Protein AF-A0A7S2PG40-F1 (afdb_monomer)

Mean predicted aligned error: 9.63 Å

Structure (mmCIF, N/CA/C/O backbone):
data_AF-A0A7S2PG40-F1
#
_entry.id   AF-A0A7S2PG40-F1
#
loop_
_atom_site.group_PDB
_atom_site.id
_atom_site.type_symbol
_atom_site.label_atom_id
_atom_site.label_alt_id
_atom_site.label_comp_id
_atom_site.label_asym_id
_atom_site.label_entity_id
_atom_site.label_seq_id
_atom_site.pdbx_PDB_ins_code
_atom_site.Cartn_x
_atom_site.Cartn_y
_atom_site.Cartn_z
_atom_site.occupancy
_atom_site.B_iso_or_equiv
_atom_site.auth_seq_id
_atom_site.auth_comp_id
_atom_site.auth_asym_id
_atom_site.auth_atom_id
_atom_site.pdbx_PDB_model_num
ATOM 1 N N . MET A 1 1 ? -13.008 -22.498 13.024 1.00 41.09 1 MET A N 1
ATOM 2 C CA . MET A 1 1 ? -13.352 -21.292 12.244 1.00 41.09 1 MET A CA 1
ATOM 3 C C . MET A 1 1 ? -12.221 -20.321 12.492 1.00 41.09 1 MET A C 1
ATOM 5 O O . MET A 1 1 ? -11.970 -20.050 13.656 1.00 41.09 1 MET A O 1
ATOM 9 N N . ALA A 1 2 ? -11.464 -19.933 11.465 1.00 46.28 2 ALA A N 1
ATOM 10 C CA . ALA A 1 2 ? -10.479 -18.871 11.640 1.00 46.28 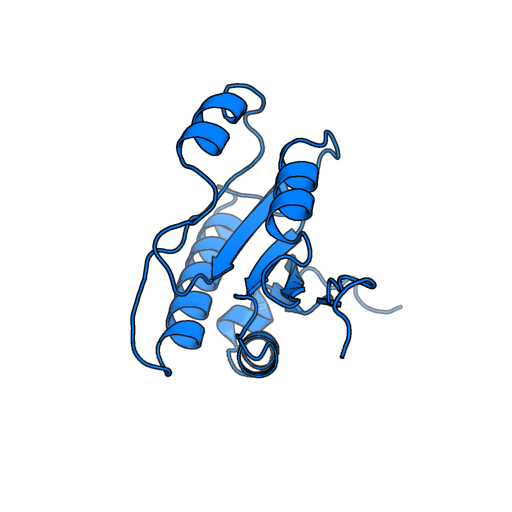2 ALA A CA 1
ATOM 11 C C . ALA A 1 2 ? -11.246 -17.604 12.044 1.00 46.28 2 ALA A C 1
ATOM 13 O O . ALA A 1 2 ? -12.264 -17.301 11.418 1.00 46.28 2 ALA A O 1
ATOM 14 N N . GLU A 1 3 ? -10.830 -16.942 13.123 1.00 55.38 3 GLU A N 1
ATOM 15 C CA . GLU A 1 3 ? -11.324 -15.605 13.452 1.00 55.38 3 GLU A CA 1
ATOM 16 C C . GLU A 1 3 ? -11.202 -14.719 12.210 1.00 55.38 3 GLU A C 1
ATOM 18 O O . GLU A 1 3 ? -10.192 -14.760 11.505 1.00 55.38 3 GLU A O 1
ATOM 23 N N . SER A 1 4 ? -12.253 -13.958 11.904 1.00 76.94 4 SER A N 1
ATOM 24 C CA . SER A 1 4 ? -12.180 -12.949 10.855 1.00 76.94 4 SER A CA 1
ATOM 25 C C . SER A 1 4 ? -11.207 -11.873 11.322 1.00 76.94 4 SER A C 1
ATOM 27 O O . SER A 1 4 ? -11.540 -11.097 12.215 1.00 76.94 4 SER A O 1
ATOM 29 N N . ASP A 1 5 ? -10.004 -11.866 10.756 1.00 88.50 5 ASP A N 1
ATOM 30 C CA . ASP A 1 5 ? -8.988 -10.857 11.028 1.00 88.50 5 ASP A CA 1
ATOM 31 C C . ASP A 1 5 ? -9.551 -9.461 10.716 1.00 88.50 5 ASP A C 1
ATOM 33 O O . ASP A 1 5 ? -9.857 -9.143 9.565 1.00 88.50 5 ASP A O 1
ATOM 37 N N . THR A 1 6 ? -9.735 -8.646 11.757 1.00 90.56 6 THR A N 1
ATOM 38 C CA . THR A 1 6 ? -10.351 -7.315 11.663 1.00 90.56 6 THR A CA 1
ATOM 39 C C . THR A 1 6 ? -9.362 -6.217 11.287 1.00 90.56 6 THR A C 1
ATOM 41 O O . THR A 1 6 ? -9.760 -5.058 11.193 1.00 90.56 6 THR A O 1
ATOM 44 N N . ARG A 1 7 ? -8.076 -6.543 11.113 1.00 94.88 7 ARG A N 1
ATOM 45 C CA . ARG A 1 7 ? -7.047 -5.569 10.736 1.00 94.88 7 ARG A CA 1
ATOM 46 C C . ARG A 1 7 ? -7.274 -5.072 9.311 1.00 94.88 7 ARG A C 1
ATOM 48 O O . ARG A 1 7 ? -7.919 -5.740 8.500 1.00 94.88 7 ARG A O 1
ATOM 55 N N . VAL A 1 8 ? -6.719 -3.918 8.971 1.00 94.31 8 VAL A N 1
ATOM 56 C CA . VAL A 1 8 ? -6.773 -3.403 7.596 1.00 94.31 8 VAL A CA 1
ATOM 57 C C . VAL A 1 8 ? -5.770 -4.182 6.726 1.00 94.31 8 VAL A C 1
ATOM 59 O O . VAL A 1 8 ? -4.595 -4.265 7.097 1.00 94.31 8 VAL A O 1
ATOM 62 N N . PRO A 1 9 ? -6.184 -4.795 5.598 1.00 96.50 9 PRO A N 1
ATOM 63 C CA . PRO A 1 9 ? -5.257 -5.474 4.694 1.00 96.50 9 PRO A CA 1
ATOM 64 C C . PRO A 1 9 ? -4.352 -4.473 3.976 1.00 96.50 9 PRO A C 1
ATOM 66 O O . PRO A 1 9 ? -4.823 -3.448 3.480 1.00 96.50 9 PRO A O 1
ATOM 69 N N . VAL A 1 10 ? -3.065 -4.801 3.869 1.00 94.81 10 VAL A N 1
ATOM 70 C CA . VAL A 1 10 ? -2.072 -3.984 3.166 1.00 94.81 10 VAL A CA 1
ATOM 71 C C . VAL A 1 10 ? -1.462 -4.742 2.000 1.00 94.81 10 VAL A C 1
ATOM 73 O O . VAL A 1 10 ? -0.872 -5.806 2.177 1.00 94.81 10 VAL A O 1
ATOM 76 N N . THR A 1 11 ? -1.554 -4.165 0.808 1.00 94.62 11 THR A N 1
ATOM 77 C CA . THR A 1 11 ? -0.853 -4.647 -0.384 1.00 94.62 11 THR A CA 1
ATOM 78 C C . THR A 1 11 ? 0.349 -3.761 -0.662 1.00 94.62 11 THR A C 1
ATOM 80 O O . THR A 1 11 ? 0.214 -2.548 -0.793 1.00 94.62 11 THR A O 1
ATOM 83 N N . VAL A 1 12 ? 1.528 -4.356 -0.795 1.00 93.12 12 VAL A N 1
ATOM 84 C CA . VAL A 1 12 ? 2.722 -3.647 -1.263 1.00 93.12 12 VAL A CA 1
ATOM 85 C C . VAL A 1 12 ? 2.843 -3.860 -2.763 1.00 93.12 12 VAL A C 1
ATOM 87 O O . VAL A 1 12 ? 2.996 -4.992 -3.221 1.00 93.12 12 VAL A O 1
ATOM 90 N N . LEU A 1 13 ? 2.784 -2.774 -3.522 1.00 92.31 13 LEU A N 1
ATOM 91 C CA . LEU A 1 13 ? 2.980 -2.755 -4.960 1.00 92.31 13 LEU A CA 1
ATOM 92 C C . LEU A 1 13 ? 4.438 -2.403 -5.271 1.00 92.31 13 LEU A C 1
ATOM 94 O O . LEU A 1 13 ? 4.908 -1.305 -4.977 1.00 92.31 13 LEU A O 1
ATOM 98 N N . THR A 1 14 ? 5.153 -3.340 -5.881 1.00 91.00 14 THR A N 1
ATOM 99 C CA . THR A 1 14 ? 6.568 -3.203 -6.235 1.00 91.00 14 THR A CA 1
ATOM 100 C C . THR A 1 14 ? 6.811 -3.585 -7.694 1.00 91.00 14 THR A C 1
ATOM 102 O O . THR A 1 14 ? 5.896 -3.978 -8.418 1.00 91.00 14 THR A O 1
ATOM 105 N N . GLY A 1 15 ? 8.042 -3.432 -8.166 1.00 90.19 15 GLY A N 1
ATOM 106 C CA . GLY A 1 15 ? 8.434 -3.687 -9.551 1.00 90.19 15 GLY A CA 1
ATOM 107 C C . GLY A 1 15 ? 9.325 -2.587 -10.104 1.00 90.19 15 GLY A C 1
ATOM 108 O O . GLY A 1 15 ? 9.246 -1.446 -9.657 1.00 90.19 15 GLY A O 1
ATOM 109 N N . PHE A 1 16 ? 10.157 -2.916 -11.090 1.00 88.69 16 PHE A N 1
ATOM 110 C CA . PHE A 1 16 ? 11.197 -2.018 -11.602 1.00 88.69 16 PHE A CA 1
ATOM 111 C C . PHE A 1 16 ? 10.652 -0.693 -12.173 1.00 88.69 16 PHE A C 1
ATOM 113 O O . PHE A 1 16 ? 9.448 -0.530 -12.405 1.00 88.69 16 PHE A O 1
ATOM 120 N N . LEU A 1 17 ? 11.524 0.299 -12.383 1.00 86.00 17 LEU A N 1
ATOM 121 C CA . LEU A 1 17 ? 11.122 1.561 -13.014 1.00 86.00 17 LEU A CA 1
ATOM 122 C C . LEU A 1 17 ? 10.547 1.285 -14.410 1.00 86.00 17 LEU A C 1
ATOM 124 O O . LEU A 1 17 ? 11.096 0.495 -15.170 1.00 86.00 17 LEU A O 1
ATOM 128 N N . GLY A 1 18 ? 9.425 1.930 -14.733 1.00 85.94 18 GLY A N 1
ATOM 129 C CA . GLY A 1 18 ? 8.741 1.730 -16.012 1.00 85.94 18 GLY A CA 1
ATOM 130 C C . GLY A 1 18 ? 7.835 0.496 -16.092 1.00 85.94 18 GLY A C 1
ATOM 131 O O . GLY A 1 18 ? 7.166 0.333 -17.105 1.00 85.94 18 GLY A O 1
ATOM 132 N N . SER A 1 19 ? 7.708 -0.323 -15.037 1.00 91.00 19 SER A N 1
ATOM 133 C CA . SER A 1 19 ? 6.835 -1.513 -15.057 1.00 91.00 19 SER A CA 1
ATOM 134 C C . SER A 1 19 ? 5.324 -1.225 -15.048 1.00 91.00 19 SER A C 1
ATOM 136 O O . SER A 1 19 ? 4.519 -2.153 -15.076 1.00 91.00 19 SER A O 1
ATOM 138 N N . GLY A 1 20 ? 4.924 0.051 -15.005 1.00 91.12 20 GLY A N 1
ATOM 139 C CA . GLY A 1 20 ? 3.520 0.472 -15.041 1.00 91.12 20 GLY A CA 1
ATOM 140 C C . GLY A 1 20 ? 2.829 0.595 -13.677 1.00 91.12 20 GLY A C 1
ATOM 141 O O . GLY A 1 20 ? 1.605 0.689 -13.645 1.00 91.12 20 GLY A O 1
ATOM 142 N N . LYS A 1 21 ? 3.577 0.624 -12.560 1.00 90.25 21 LYS A N 1
ATOM 143 C CA . LYS A 1 21 ? 3.025 0.780 -11.193 1.00 90.25 21 LYS A CA 1
ATOM 144 C C . LYS A 1 21 ? 2.079 1.975 -11.060 1.00 90.25 21 LYS A C 1
ATOM 146 O O . LYS A 1 21 ? 0.909 1.782 -10.745 1.00 90.25 21 LYS A O 1
ATOM 151 N N . THR A 1 22 ? 2.538 3.172 -11.421 1.00 82.31 22 THR A N 1
ATOM 152 C CA . THR A 1 22 ? 1.740 4.408 -11.378 1.00 82.31 22 THR A CA 1
ATOM 153 C C . THR A 1 22 ? 0.493 4.324 -12.262 1.00 82.31 22 THR A C 1
ATOM 155 O O . THR A 1 22 ? -0.574 4.813 -11.901 1.00 82.31 22 THR A O 1
ATOM 158 N N . THR A 1 23 ? 0.581 3.661 -13.423 1.00 86.12 23 THR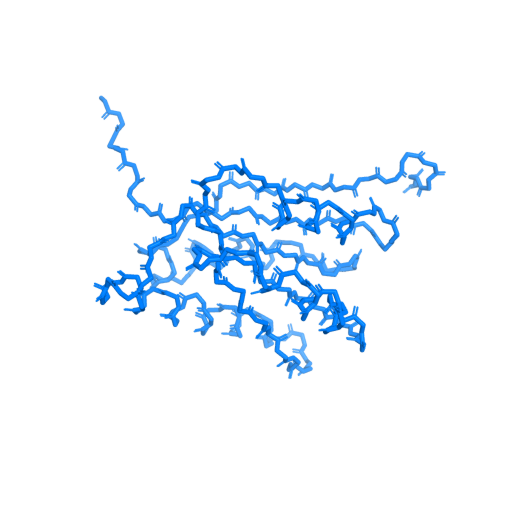 A N 1
ATOM 159 C CA . THR A 1 23 ? -0.585 3.430 -14.292 1.00 86.12 23 THR A CA 1
ATOM 160 C C . THR A 1 23 ? -1.621 2.539 -13.608 1.00 86.12 23 THR A C 1
ATOM 162 O O . THR A 1 23 ? -2.813 2.835 -13.676 1.00 86.12 23 THR A O 1
ATOM 165 N N . LEU A 1 24 ? -1.182 1.475 -12.931 1.00 88.75 24 LEU A N 1
ATOM 166 C CA . LEU A 1 24 ? -2.067 0.593 -12.175 1.00 88.75 24 LEU A CA 1
ATOM 167 C C . LEU A 1 24 ? -2.697 1.309 -10.973 1.00 88.75 24 LEU A C 1
ATOM 169 O O . LEU A 1 24 ? -3.904 1.190 -10.782 1.00 88.75 24 LEU A O 1
ATOM 173 N N . LEU A 1 25 ? -1.925 2.072 -10.197 1.00 84.06 25 LEU A N 1
ATOM 174 C CA . LEU A 1 25 ? -2.454 2.831 -9.057 1.00 84.06 25 LEU A CA 1
ATOM 175 C C . LEU A 1 25 ? -3.496 3.851 -9.488 1.00 84.06 25 LEU A C 1
ATOM 177 O O . LEU A 1 25 ? -4.588 3.877 -8.930 1.00 84.06 25 LEU A O 1
ATOM 181 N N . ASN A 1 26 ? -3.204 4.618 -10.538 1.00 78.94 26 ASN A N 1
ATOM 182 C CA . ASN A 1 26 ? -4.174 5.545 -11.109 1.00 78.94 26 ASN A CA 1
ATOM 183 C C . ASN A 1 26 ? -5.439 4.824 -11.569 1.00 78.94 26 ASN A C 1
ATOM 185 O O . ASN A 1 26 ? -6.533 5.328 -11.355 1.00 78.94 26 ASN A O 1
ATOM 189 N N . HIS A 1 27 ? -5.314 3.642 -12.177 1.00 82.56 27 HIS A N 1
ATOM 190 C CA . HIS A 1 27 ? -6.478 2.855 -12.568 1.00 82.56 27 HIS A CA 1
ATOM 191 C C . HIS A 1 27 ? -7.322 2.417 -11.363 1.00 82.56 27 HIS A C 1
ATOM 193 O O . HIS A 1 27 ? -8.546 2.462 -11.447 1.00 82.56 27 HIS A O 1
ATOM 199 N N . ILE A 1 28 ? -6.686 2.022 -10.258 1.00 80.62 28 ILE A N 1
ATOM 200 C CA . ILE A 1 28 ? -7.374 1.661 -9.012 1.00 80.62 28 ILE A CA 1
ATOM 201 C C . ILE A 1 28 ? -8.106 2.883 -8.448 1.00 80.62 28 ILE A C 1
ATOM 203 O O . ILE A 1 28 ? -9.306 2.802 -8.231 1.00 80.62 28 ILE A O 1
ATOM 207 N N . LEU A 1 29 ? -7.423 4.024 -8.319 1.00 73.69 29 LEU A N 1
ATOM 208 C CA . LEU A 1 29 ? -7.971 5.262 -7.749 1.00 73.69 29 LEU A CA 1
ATOM 209 C C . LEU A 1 29 ? -9.123 5.886 -8.556 1.00 73.69 29 LEU A C 1
ATOM 211 O O . LEU A 1 29 ? -9.897 6.663 -8.020 1.00 73.69 29 LEU A O 1
ATOM 215 N N . ILE A 1 30 ? -9.239 5.607 -9.857 1.00 74.19 30 ILE A N 1
ATOM 216 C CA . ILE A 1 30 ? -10.357 6.120 -10.676 1.00 74.19 30 ILE A CA 1
ATOM 217 C C . ILE A 1 30 ? -11.485 5.098 -10.853 1.00 74.19 30 ILE A C 1
ATOM 219 O O . ILE A 1 30 ? -12.546 5.429 -11.395 1.00 74.19 30 ILE A O 1
ATOM 223 N N . ALA A 1 31 ? -11.251 3.836 -10.492 1.00 73.06 31 ALA A N 1
ATOM 224 C CA . ALA A 1 31 ? -12.222 2.776 -10.687 1.00 73.06 31 ALA A CA 1
ATOM 225 C C . ALA A 1 31 ? -13.334 2.868 -9.638 1.00 73.06 31 ALA A C 1
ATOM 227 O O . ALA A 1 31 ? -13.095 2.980 -8.444 1.00 73.06 31 ALA A O 1
ATOM 228 N N . GLN A 1 32 ? -14.587 2.716 -10.070 1.00 76.38 32 GLN A N 1
ATOM 229 C CA . GLN A 1 32 ? -15.726 2.675 -9.151 1.00 76.38 32 GLN A CA 1
ATOM 230 C C . GLN A 1 32 ? -15.868 1.285 -8.524 1.00 76.38 32 GLN A C 1
ATOM 232 O O . GLN A 1 32 ? -16.761 0.513 -8.876 1.00 76.38 32 GLN A O 1
ATOM 237 N N . HIS A 1 33 ? -14.969 0.953 -7.601 1.00 80.00 33 HIS A N 1
ATOM 238 C CA . HIS A 1 33 ? -14.989 -0.317 -6.872 1.00 80.00 33 HIS A CA 1
ATOM 239 C C . HIS A 1 33 ? -15.730 -0.244 -5.526 1.00 80.00 33 HIS A C 1
ATOM 241 O O . HIS A 1 33 ? -15.979 -1.282 -4.913 1.00 80.00 33 HIS A O 1
ATOM 247 N N . GLY A 1 34 ? -16.103 0.957 -5.062 1.00 78.31 34 GLY A N 1
ATOM 248 C CA . GLY A 1 34 ? -16.832 1.147 -3.799 1.00 78.31 34 GLY A CA 1
ATOM 249 C C . GLY A 1 34 ? -16.027 0.712 -2.570 1.00 78.31 34 GLY A C 1
ATOM 250 O O . GLY A 1 34 ? -16.591 0.157 -1.630 1.00 78.31 34 GLY A O 1
ATOM 251 N N . LYS A 1 35 ? -14.705 0.910 -2.615 1.00 80.38 35 LYS A N 1
ATOM 252 C CA . LYS A 1 35 ? -13.754 0.555 -1.558 1.00 80.38 35 LYS A CA 1
ATOM 253 C C . LYS A 1 35 ? -13.066 1.822 -1.094 1.00 80.38 35 LYS A C 1
ATOM 255 O O . LYS A 1 35 ? -12.680 2.629 -1.930 1.00 80.38 35 LYS A O 1
ATOM 260 N N . LYS A 1 36 ? -12.886 1.959 0.211 1.00 80.62 36 LYS A N 1
ATOM 261 C CA . LYS A 1 36 ? -12.173 3.073 0.834 1.00 80.62 36 LYS A CA 1
ATOM 262 C C . LYS A 1 36 ? -10.716 2.683 1.009 1.00 80.62 36 LYS A C 1
ATOM 264 O O . LYS A 1 36 ? -10.372 1.963 1.947 1.00 80.62 36 LYS A O 1
ATOM 269 N N . LEU A 1 37 ? -9.879 3.086 0.063 1.00 81.19 37 LEU A N 1
ATOM 270 C CA . LEU A 1 37 ? -8.461 2.740 0.050 1.00 81.19 37 LEU A CA 1
ATOM 271 C C . LEU A 1 37 ? -7.621 3.931 0.500 1.00 81.19 37 LEU A C 1
ATOM 273 O O . LEU A 1 37 ? -7.907 5.062 0.121 1.00 81.19 37 LEU A O 1
ATOM 277 N N . ALA A 1 38 ? -6.566 3.657 1.266 1.00 83.81 38 ALA A N 1
ATOM 278 C CA . ALA A 1 38 ? -5.469 4.598 1.452 1.00 83.81 38 ALA A CA 1
ATOM 279 C C . ALA A 1 38 ? -4.293 4.164 0.574 1.00 83.81 38 ALA A C 1
ATOM 281 O O . ALA A 1 38 ? -3.903 2.995 0.591 1.00 83.81 38 ALA A O 1
ATOM 282 N N . VAL A 1 39 ? -3.717 5.097 -0.178 1.00 81.81 39 VAL A N 1
ATOM 283 C CA . VAL A 1 39 ? -2.506 4.859 -0.973 1.00 81.81 39 VAL A CA 1
ATOM 284 C C . VAL A 1 39 ? -1.349 5.615 -0.334 1.00 81.81 39 VAL A C 1
ATOM 286 O O . VAL A 1 39 ? -1.494 6.788 -0.004 1.00 81.81 39 VAL A O 1
ATOM 289 N N . ILE A 1 40 ? -0.230 4.921 -0.133 1.00 82.81 40 ILE A N 1
ATOM 290 C CA . ILE A 1 40 ? 1.017 5.449 0.413 1.00 82.81 40 ILE A CA 1
ATOM 291 C C . ILE A 1 40 ? 2.094 5.302 -0.658 1.00 82.81 40 ILE A C 1
ATOM 293 O O . ILE A 1 40 ? 2.447 4.182 -1.030 1.00 82.81 40 ILE A O 1
ATOM 297 N N . GLU A 1 41 ? 2.642 6.418 -1.121 1.00 73.75 41 GLU A N 1
ATOM 298 C CA . GLU A 1 41 ? 3.758 6.427 -2.067 1.00 73.75 41 GLU A CA 1
ATOM 299 C C . GLU A 1 41 ? 5.082 6.531 -1.321 1.00 73.75 41 GLU A C 1
ATOM 301 O O . GLU A 1 41 ? 5.274 7.418 -0.491 1.00 73.75 41 GLU A O 1
ATOM 306 N N . ASN A 1 42 ? 6.010 5.625 -1.605 1.00 65.06 42 ASN A N 1
ATOM 307 C CA . ASN A 1 42 ? 7.372 5.689 -1.097 1.00 65.06 42 ASN A CA 1
ATOM 308 C C . ASN A 1 42 ? 8.317 5.938 -2.279 1.00 65.06 42 ASN A C 1
ATOM 310 O O . ASN A 1 42 ? 8.901 4.986 -2.804 1.00 65.06 42 ASN A O 1
ATOM 314 N N . GLU A 1 43 ? 8.421 7.197 -2.726 1.00 59.12 43 GLU A N 1
ATOM 315 C CA . GLU A 1 43 ? 9.331 7.639 -3.793 1.00 59.12 43 GLU A CA 1
ATOM 316 C C . GLU A 1 43 ? 10.735 8.040 -3.279 1.00 59.12 43 GLU A C 1
ATOM 318 O O . GLU A 1 43 ? 10.897 8.605 -2.202 1.00 59.12 43 GLU A O 1
ATOM 323 N N . PHE A 1 44 ? 11.771 7.785 -4.090 1.00 42.88 44 PHE A N 1
ATOM 324 C CA . PHE A 1 44 ? 13.072 8.466 -4.043 1.00 42.88 44 PHE A CA 1
ATOM 325 C C . PHE A 1 44 ? 13.185 9.255 -5.356 1.00 42.88 44 PHE A C 1
ATOM 327 O O . PHE A 1 44 ? 13.672 8.719 -6.352 1.00 42.88 44 PHE A O 1
ATOM 334 N N . GLY A 1 45 ? 12.698 10.495 -5.387 1.00 34.38 45 GLY A N 1
ATOM 335 C CA . GLY A 1 45 ? 12.656 11.312 -6.606 1.00 34.38 45 GLY A CA 1
ATOM 336 C C . GLY A 1 45 ? 11.512 12.327 -6.591 1.00 34.38 45 GLY A C 1
ATOM 337 O O . GLY A 1 45 ? 10.615 12.226 -5.771 1.00 34.38 45 GLY A O 1
ATOM 338 N N . ASP A 1 46 ? 11.594 13.335 -7.461 1.00 29.95 46 ASP A N 1
ATOM 339 C CA . ASP A 1 46 ? 10.736 14.537 -7.484 1.00 29.95 46 ASP A CA 1
ATOM 340 C C . ASP A 1 46 ? 9.425 14.361 -8.291 1.00 29.95 46 ASP A C 1
ATOM 342 O O . ASP A 1 46 ? 8.822 15.354 -8.697 1.00 29.95 46 ASP A O 1
ATOM 346 N N . VAL A 1 47 ? 8.996 13.130 -8.604 1.00 36.72 47 VAL A N 1
ATOM 347 C CA . VAL A 1 47 ? 7.852 12.892 -9.509 1.00 36.72 47 VAL A CA 1
ATOM 348 C C . VAL A 1 47 ? 6.888 11.859 -8.922 1.00 36.72 47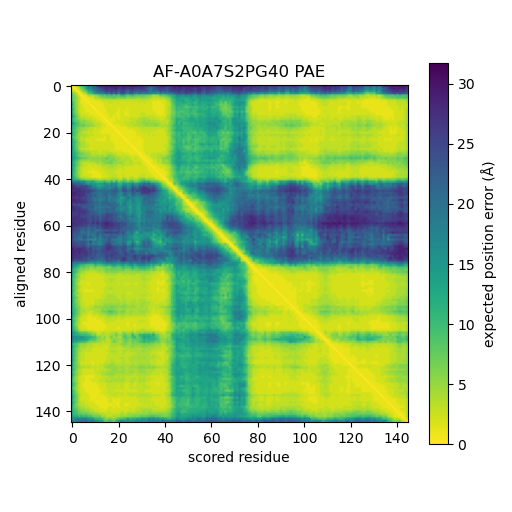 VAL A C 1
ATOM 350 O O . VAL A 1 47 ? 6.694 10.792 -9.497 1.00 36.72 47 VAL A O 1
ATOM 353 N N . GLY A 1 48 ? 6.254 12.223 -7.802 1.00 46.06 48 GLY A N 1
ATOM 354 C CA . GLY A 1 48 ? 5.094 11.500 -7.268 1.00 46.06 48 GLY A CA 1
ATOM 355 C C . GLY A 1 48 ? 3.894 11.545 -8.222 1.00 46.06 48 GLY A C 1
ATOM 356 O O . GLY A 1 48 ? 3.967 12.143 -9.306 1.00 46.06 48 GLY A O 1
ATOM 357 N N . ILE A 1 49 ? 2.767 10.931 -7.842 1.00 47.69 49 ILE A N 1
ATOM 358 C CA . ILE A 1 49 ? 1.519 11.084 -8.606 1.00 47.69 49 ILE A CA 1
ATOM 359 C C . ILE A 1 49 ? 1.242 12.576 -8.801 1.00 47.69 49 ILE A C 1
ATOM 361 O O . ILE A 1 49 ? 1.067 13.335 -7.852 1.00 47.69 49 ILE A O 1
ATOM 365 N N . ASP A 1 50 ? 1.209 12.973 -10.073 1.00 48.00 50 ASP A N 1
ATOM 366 C CA . ASP A 1 50 ? 1.096 14.359 -10.501 1.00 48.00 50 ASP A CA 1
ATOM 367 C C . ASP A 1 50 ? -0.055 15.053 -9.753 1.00 48.00 50 ASP A C 1
ATOM 369 O O . ASP A 1 50 ? -1.221 14.654 -9.828 1.00 48.00 50 ASP A O 1
ATOM 373 N N . ASP A 1 51 ? 0.264 16.121 -9.033 1.00 42.44 51 ASP A N 1
ATOM 374 C CA . ASP A 1 51 ? -0.669 16.933 -8.249 1.00 42.44 51 ASP A CA 1
ATOM 375 C C . ASP A 1 51 ? -1.803 17.498 -9.154 1.00 42.44 51 ASP A C 1
ATOM 377 O O . ASP A 1 51 ? -2.922 17.800 -8.728 1.00 42.44 51 ASP A O 1
ATOM 381 N N . GLU A 1 52 ? -1.547 17.569 -10.468 1.00 40.47 52 GLU A N 1
ATOM 382 C CA . GLU A 1 52 ? -2.519 17.876 -11.521 1.00 40.47 52 GLU A CA 1
ATOM 383 C C . GLU A 1 52 ? -3.490 16.715 -11.835 1.00 40.47 52 GLU A C 1
ATOM 385 O O . GLU A 1 52 ? -4.660 16.964 -12.153 1.00 40.47 52 GLU A O 1
ATOM 390 N N . LEU A 1 53 ? -3.048 15.457 -11.719 1.00 45.25 53 LEU A N 1
ATOM 391 C CA . LEU A 1 53 ? -3.885 14.253 -11.827 1.00 45.25 53 LEU A CA 1
ATOM 392 C C . LEU A 1 53 ? -4.773 14.092 -10.584 1.00 45.25 53 LEU A C 1
ATOM 394 O O . LEU A 1 53 ? -5.965 13.806 -10.722 1.00 45.25 53 LEU A O 1
ATOM 398 N N . LEU A 1 54 ? -4.241 14.382 -9.392 1.00 44.91 54 LEU A N 1
ATOM 399 C CA . LEU A 1 54 ? -4.994 14.390 -8.129 1.00 44.91 54 LEU A CA 1
ATOM 400 C C . LEU A 1 54 ? -6.091 15.468 -8.123 1.00 44.91 54 LEU A C 1
ATOM 402 O O . LEU A 1 54 ? -7.244 15.191 -7.780 1.00 44.91 54 LEU A O 1
ATOM 406 N N . LYS A 1 55 ? -5.784 16.693 -8.578 1.00 38.72 55 LYS A N 1
ATOM 407 C CA . LYS A 1 55 ? -6.740 17.825 -8.626 1.00 38.72 55 LYS A CA 1
ATOM 408 C C . LYS A 1 55 ? -7.804 17.704 -9.719 1.00 38.72 55 LYS A C 1
ATOM 410 O O . LYS A 1 55 ? -8.888 18.276 -9.578 1.00 38.72 55 LYS A O 1
ATOM 415 N N . LYS A 1 56 ? -7.531 16.983 -10.811 1.00 39.75 56 LYS A N 1
ATOM 416 C CA . LYS A 1 56 ? -8.536 16.723 -11.860 1.00 39.75 56 LYS A CA 1
ATOM 417 C C . LYS A 1 56 ? -9.596 15.713 -11.408 1.00 39.75 56 LYS A C 1
ATOM 419 O O . LYS A 1 56 ? -10.746 15.841 -11.828 1.00 39.75 56 LYS A O 1
ATOM 424 N N . ASN A 1 57 ? -9.246 14.792 -10.508 1.00 41.22 57 ASN A N 1
ATOM 425 C CA . ASN A 1 57 ? -10.089 13.643 -10.163 1.00 41.22 57 ASN A CA 1
ATOM 426 C C . ASN A 1 57 ? -10.756 13.734 -8.777 1.00 41.22 57 ASN A C 1
ATOM 428 O O . ASN A 1 57 ? -11.834 13.182 -8.598 1.00 41.22 57 ASN A O 1
ATOM 432 N N . THR A 1 58 ? -10.243 14.551 -7.849 1.00 36.78 58 THR A N 1
ATOM 433 C CA . THR A 1 58 ? -10.890 14.853 -6.545 1.00 36.78 58 THR A CA 1
ATOM 434 C C . THR A 1 58 ? -12.197 15.657 -6.643 1.00 36.78 58 THR A C 1
ATOM 436 O O . THR A 1 58 ? -12.871 15.887 -5.640 1.00 36.78 58 THR A O 1
ATOM 439 N N . LYS A 1 59 ? -12.620 16.068 -7.849 1.00 35.34 59 LYS A N 1
ATOM 440 C CA . LYS A 1 59 ? -13.988 16.570 -8.087 1.00 35.34 59 LYS A CA 1
ATOM 441 C C . LYS A 1 59 ? -15.031 15.456 -8.215 1.00 35.34 59 LYS A C 1
ATOM 443 O O . LYS A 1 59 ? -16.221 15.761 -8.311 1.00 35.34 59 LYS A O 1
ATOM 448 N N . VAL A 1 60 ? -14.616 14.192 -8.214 1.00 36.56 60 VAL A N 1
ATOM 449 C CA . VAL A 1 60 ? -15.495 13.031 -8.323 1.00 36.56 60 VAL A CA 1
ATOM 450 C C . VAL A 1 60 ? -15.184 12.100 -7.151 1.00 36.56 60 VAL A C 1
ATOM 452 O O . VAL A 1 60 ? -14.227 11.353 -7.200 1.00 36.56 60 VAL A O 1
ATOM 455 N N . GLN A 1 61 ? -16.062 12.144 -6.144 1.00 37.62 61 GLN A N 1
ATOM 456 C CA . GLN A 1 61 ? -16.217 11.214 -5.009 1.00 37.62 61 GLN A CA 1
ATOM 457 C C . GLN A 1 61 ? -15.581 11.631 -3.672 1.00 37.62 61 GLN A C 1
ATOM 459 O O . GLN A 1 61 ? -14.394 11.882 -3.538 1.00 37.62 61 GLN A O 1
ATOM 464 N N . MET A 1 62 ? -16.457 11.719 -2.665 1.00 38.78 62 MET A N 1
ATOM 465 C CA . MET A 1 62 ? -16.203 12.152 -1.286 1.00 38.78 62 MET A CA 1
ATOM 466 C C . MET A 1 62 ? -15.818 10.987 -0.348 1.00 38.78 62 MET A C 1
ATOM 468 O O . MET A 1 62 ? -15.874 11.154 0.866 1.00 38.78 62 MET A O 1
ATOM 472 N N . ASP A 1 63 ? -15.470 9.813 -0.886 1.00 40.94 63 ASP A N 1
ATOM 473 C CA . ASP A 1 63 ? -15.283 8.575 -0.107 1.00 40.94 63 ASP A CA 1
ATOM 474 C C . ASP A 1 63 ? -13.850 8.006 -0.138 1.00 40.94 63 ASP A C 1
ATOM 476 O O . ASP A 1 63 ? -13.597 6.976 0.487 1.00 40.94 63 ASP A O 1
ATOM 480 N N . GLU A 1 64 ? -12.907 8.663 -0.818 1.00 45.91 64 GLU A N 1
ATOM 481 C CA . GLU A 1 64 ? -11.522 8.192 -0.953 1.00 45.91 64 GLU A CA 1
ATOM 482 C C . GLU A 1 64 ? -10.545 9.184 -0.322 1.00 45.91 64 GLU A C 1
ATOM 484 O O . GLU A 1 64 ? -10.597 10.386 -0.594 1.00 45.91 64 GLU A O 1
ATOM 489 N N . GLU A 1 65 ? -9.663 8.684 0.546 1.00 43.78 65 GLU A N 1
ATOM 490 C CA . GLU A 1 65 ? -8.668 9.502 1.229 1.00 43.78 65 GLU A CA 1
ATOM 491 C C . GLU A 1 65 ? -7.250 9.134 0.787 1.00 43.78 65 GLU A C 1
ATOM 493 O O . GLU A 1 65 ? -6.748 8.048 1.072 1.00 43.78 65 GLU A O 1
ATOM 498 N N . ILE A 1 66 ? -6.590 10.077 0.117 1.00 48.91 66 ILE A N 1
ATOM 499 C CA . ILE A 1 66 ? -5.217 9.936 -0.370 1.00 48.91 66 ILE A CA 1
ATOM 500 C C . ILE A 1 66 ? -4.282 10.634 0.625 1.00 48.91 66 ILE A C 1
ATOM 502 O O . ILE A 1 66 ? -4.449 11.824 0.896 1.00 48.91 66 ILE A O 1
ATOM 506 N N . ILE A 1 67 ? -3.313 9.900 1.187 1.00 49.59 67 ILE A N 1
ATOM 507 C CA . ILE A 1 67 ? -2.317 10.436 2.128 1.00 49.59 67 ILE A CA 1
ATOM 508 C C . ILE A 1 67 ? -0.934 10.339 1.494 1.00 49.59 67 ILE A C 1
ATOM 510 O O . ILE A 1 67 ? -0.302 9.286 1.487 1.00 49.59 67 ILE A O 1
ATOM 514 N N . GLU A 1 68 ? -0.462 11.471 0.991 1.00 43.19 68 GLU A N 1
ATOM 515 C CA . GLU A 1 68 ? 0.858 11.607 0.384 1.00 43.19 68 GLU A CA 1
ATOM 516 C C . GLU A 1 68 ? 1.958 11.687 1.459 1.00 43.19 68 GLU A C 1
ATOM 518 O O . GLU A 1 68 ? 1.827 12.394 2.466 1.00 43.19 68 GLU A O 1
ATOM 523 N N . MET A 1 69 ? 3.056 10.952 1.257 1.00 39.22 69 MET A N 1
ATOM 524 C CA . MET A 1 69 ? 4.243 11.002 2.110 1.00 39.22 69 MET A CA 1
ATOM 525 C C . MET A 1 69 ? 5.357 11.774 1.409 1.00 39.22 69 MET A C 1
ATOM 527 O O . MET A 1 69 ? 5.839 11.354 0.366 1.00 39.22 69 MET A O 1
ATOM 531 N N . MET A 1 70 ? 5.816 12.876 2.008 1.00 30.23 70 MET A N 1
ATOM 532 C CA . MET A 1 70 ? 6.978 13.617 1.512 1.00 30.23 70 MET A CA 1
ATOM 533 C C . MET A 1 70 ? 8.250 13.281 2.308 1.00 30.23 70 MET A C 1
ATOM 535 O O . MET A 1 70 ? 8.337 13.552 3.504 1.00 30.23 70 MET A O 1
ATOM 539 N N . ASN A 1 71 ? 9.226 12.732 1.581 1.00 28.34 71 ASN A N 1
ATOM 540 C CA . ASN A 1 71 ? 10.689 12.787 1.713 1.00 28.34 71 ASN A CA 1
ATOM 541 C C . ASN A 1 71 ? 11.343 12.928 3.106 1.00 28.34 71 ASN A C 1
ATOM 543 O O . ASN A 1 71 ? 11.456 14.023 3.660 1.00 28.34 71 ASN A O 1
ATOM 547 N N . GLY A 1 72 ? 12.011 11.849 3.535 1.00 29.47 72 GLY A N 1
ATOM 548 C CA . GLY A 1 72 ? 13.114 11.864 4.500 1.00 29.47 72 GLY A CA 1
ATOM 549 C C . GLY A 1 72 ? 14.278 10.999 4.004 1.00 29.47 72 GLY A C 1
ATOM 550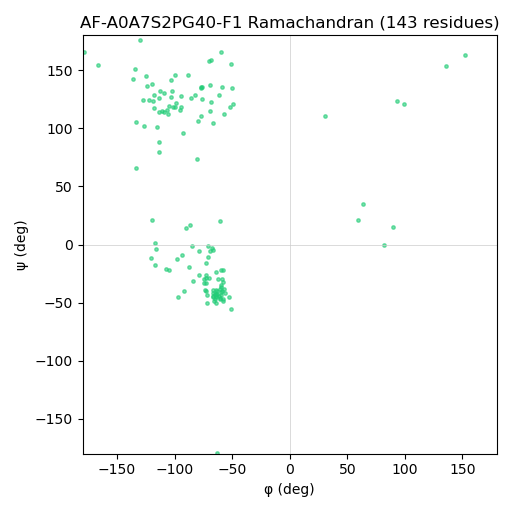 O O . GLY A 1 72 ? 14.195 9.777 4.014 1.00 29.47 72 GLY A O 1
ATOM 551 N N . CYS A 1 73 ? 15.367 11.619 3.542 1.00 29.70 73 CYS A N 1
ATOM 552 C CA . CYS A 1 73 ? 16.560 10.927 3.039 1.00 29.70 73 CYS A CA 1
ATOM 553 C C . CYS A 1 73 ? 17.359 10.230 4.168 1.00 29.70 73 CYS A C 1
ATOM 555 O O . CYS A 1 73 ? 17.327 10.672 5.314 1.00 29.70 73 CYS A O 1
ATOM 557 N N . MET A 1 74 ? 18.158 9.223 3.781 1.00 28.92 74 MET A N 1
ATOM 558 C CA . MET A 1 74 ? 18.964 8.258 4.564 1.00 28.92 74 MET A CA 1
ATOM 559 C C . MET A 1 74 ? 18.253 6.940 4.884 1.00 28.92 74 MET A C 1
ATOM 561 O O . MET A 1 74 ? 17.215 6.911 5.521 1.00 28.92 74 MET A O 1
ATOM 565 N N . CYS A 1 75 ? 18.865 5.824 4.478 1.00 31.31 75 CYS A N 1
ATOM 566 C CA . CYS A 1 75 ? 18.323 4.459 4.392 1.00 31.31 75 CYS A CA 1
ATOM 567 C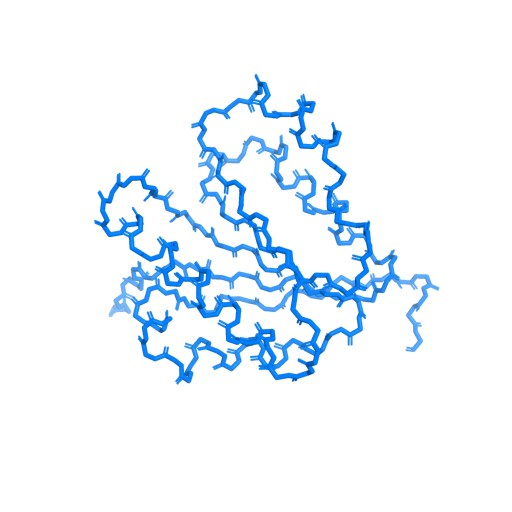 C . CYS A 1 75 ? 17.814 3.780 5.694 1.00 31.31 75 CYS A C 1
ATOM 569 O O . CYS A 1 75 ? 17.662 2.562 5.726 1.00 31.31 75 CYS A O 1
ATOM 571 N N . CYS A 1 76 ? 17.491 4.548 6.738 1.00 35.34 76 CYS A N 1
ATOM 572 C CA . CYS A 1 76 ? 16.868 4.116 7.991 1.00 35.34 76 CYS A CA 1
ATOM 573 C C . CYS A 1 76 ? 15.510 4.804 8.280 1.00 35.34 76 CYS A C 1
ATOM 575 O O . CYS A 1 76 ? 14.804 4.366 9.185 1.00 35.34 76 CYS A O 1
ATOM 577 N N . THR A 1 77 ? 15.127 5.858 7.546 1.00 54.75 77 THR A N 1
ATOM 578 C CA . THR A 1 77 ? 13.918 6.680 7.796 1.00 54.75 77 THR A CA 1
ATOM 579 C C . THR A 1 77 ? 12.640 6.099 7.198 1.00 54.75 77 THR A C 1
ATOM 581 O O . THR A 1 77 ? 11.598 6.185 7.827 1.00 54.75 77 THR A O 1
ATOM 584 N N . VAL A 1 78 ? 12.720 5.390 6.067 1.00 62.72 78 VAL A N 1
ATOM 585 C CA . VAL A 1 78 ? 11.555 4.836 5.340 1.00 62.72 78 VAL A CA 1
ATOM 586 C C . VAL A 1 78 ? 10.632 3.996 6.228 1.00 62.72 78 VAL A C 1
ATOM 588 O O . VAL A 1 78 ? 9.413 4.139 6.192 1.00 62.72 78 VAL A O 1
ATOM 591 N N . ARG A 1 79 ? 11.210 3.116 7.054 1.00 71.44 79 ARG A N 1
ATOM 592 C CA . ARG A 1 79 ? 10.434 2.286 7.985 1.00 71.44 79 ARG A CA 1
ATOM 593 C C . ARG A 1 79 ? 9.763 3.137 9.057 1.00 71.44 79 ARG A C 1
ATOM 595 O O . ARG A 1 79 ? 8.600 2.917 9.370 1.00 71.44 79 ARG A O 1
ATOM 602 N N . GLN A 1 80 ? 10.502 4.089 9.620 1.00 75.50 80 GLN A N 1
ATOM 603 C CA . GLN A 1 80 ? 9.998 4.947 10.684 1.00 75.50 80 GLN A CA 1
ATOM 604 C C . GLN A 1 80 ? 8.885 5.866 10.171 1.00 75.50 80 GLN A C 1
ATOM 606 O O . GLN A 1 80 ? 7.861 6.012 10.833 1.00 75.50 80 GLN A O 1
ATOM 611 N N . ASP A 1 81 ? 9.055 6.421 8.975 1.00 78.62 81 ASP A N 1
ATOM 612 C CA . ASP A 1 81 ? 8.074 7.279 8.322 1.00 78.62 81 ASP A CA 1
ATOM 613 C C . ASP A 1 81 ? 6.806 6.482 7.992 1.00 78.62 81 ASP A C 1
ATOM 615 O O . ASP A 1 81 ? 5.696 6.944 8.271 1.00 78.62 81 ASP A O 1
ATOM 619 N N . LEU A 1 82 ? 6.956 5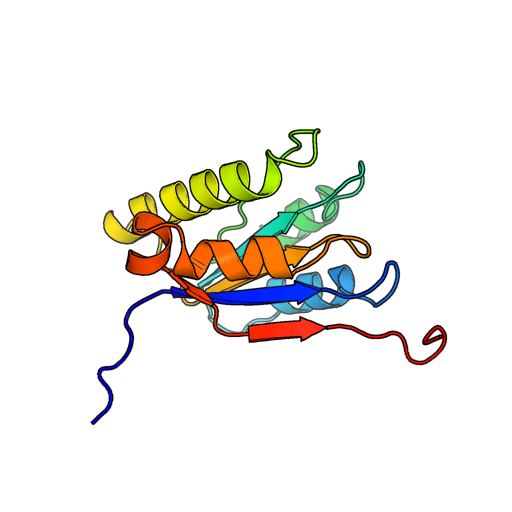.248 7.490 1.00 82.56 82 LEU A N 1
ATOM 620 C CA . LEU A 1 82 ? 5.830 4.346 7.248 1.00 82.56 82 LEU A CA 1
ATOM 621 C C . LEU A 1 82 ? 5.066 4.043 8.543 1.00 82.56 82 LEU A C 1
ATOM 623 O O . LEU A 1 82 ? 3.840 4.139 8.562 1.00 82.56 82 LEU A O 1
ATOM 627 N N . ILE A 1 83 ? 5.768 3.725 9.636 1.00 86.88 83 ILE A N 1
ATOM 628 C CA . ILE A 1 83 ? 5.145 3.489 10.949 1.00 86.88 83 ILE A CA 1
ATOM 629 C C . ILE A 1 83 ? 4.346 4.719 11.388 1.00 86.88 83 ILE A C 1
ATOM 631 O O . ILE A 1 83 ? 3.192 4.584 11.788 1.00 86.88 83 ILE A O 1
ATOM 635 N N . VAL A 1 84 ? 4.917 5.922 11.278 1.00 86.06 84 VAL A N 1
ATOM 636 C CA . VAL A 1 84 ? 4.238 7.169 11.665 1.00 86.06 84 VAL A CA 1
ATOM 637 C C . VAL A 1 84 ? 2.951 7.375 10.866 1.00 86.06 84 VAL A C 1
ATOM 639 O O . VAL A 1 84 ? 1.935 7.787 11.430 1.00 86.06 84 VAL A O 1
ATOM 642 N N . VAL A 1 85 ? 2.958 7.090 9.566 1.00 85.12 85 VAL A N 1
ATOM 643 C CA . VAL A 1 85 ? 1.763 7.240 8.724 1.00 85.12 85 VAL A CA 1
ATOM 644 C C . VAL A 1 85 ? 0.720 6.174 9.021 1.00 85.12 85 VAL A C 1
ATOM 646 O O . VAL A 1 85 ? -0.453 6.512 9.190 1.00 85.12 85 VAL A O 1
ATOM 649 N N . LEU A 1 86 ? 1.130 4.918 9.189 1.00 89.19 86 LEU A N 1
ATOM 650 C CA . LEU A 1 86 ? 0.227 3.841 9.592 1.00 89.19 86 LEU A CA 1
ATOM 651 C C . LEU A 1 86 ? -0.406 4.117 10.963 1.00 89.19 86 LEU A C 1
ATOM 653 O O . LEU A 1 86 ? -1.600 3.893 11.131 1.00 89.19 86 LEU A O 1
ATOM 657 N N . GLN A 1 87 ? 0.337 4.685 11.917 1.00 89.38 87 GLN A N 1
ATOM 658 C CA . GLN A 1 87 ? -0.204 5.101 13.216 1.00 89.38 87 GLN A CA 1
ATOM 659 C C . GLN A 1 87 ? -1.207 6.258 13.093 1.00 89.38 87 GLN A C 1
ATOM 661 O O . GLN A 1 87 ? -2.232 6.257 13.773 1.00 89.38 87 GLN A O 1
ATOM 666 N N . LYS A 1 88 ? -0.966 7.237 12.210 1.00 86.75 88 LYS A N 1
ATOM 667 C CA . LYS A 1 88 ? -1.939 8.313 11.934 1.00 86.75 88 LYS A CA 1
ATOM 668 C C . LYS A 1 88 ? -3.234 7.772 11.334 1.00 86.75 88 LYS A C 1
ATOM 670 O O . LYS A 1 88 ? -4.314 8.190 11.748 1.00 86.75 88 LYS A O 1
ATOM 675 N N . LEU A 1 89 ? -3.124 6.838 10.390 1.00 85.31 89 LEU A N 1
ATOM 676 C CA . LEU A 1 89 ? -4.272 6.134 9.821 1.00 85.31 89 LEU A CA 1
ATOM 677 C C . LEU A 1 89 ? -5.022 5.338 10.891 1.00 85.31 89 LEU A C 1
ATOM 679 O O . LEU A 1 89 ? -6.245 5.439 10.967 1.00 85.31 89 LEU A O 1
ATOM 683 N N . ALA A 1 90 ? -4.298 4.630 11.761 1.00 89.69 90 ALA A N 1
ATOM 684 C CA . ALA A 1 90 ? -4.875 3.871 12.866 1.00 89.69 90 ALA A CA 1
ATOM 685 C C . ALA A 1 90 ? -5.701 4.758 13.806 1.00 89.69 90 ALA A C 1
ATOM 687 O O . ALA A 1 90 ? -6.855 4.441 14.084 1.00 89.69 90 ALA A O 1
ATOM 688 N N . MET A 1 91 ? -5.152 5.902 14.231 1.00 88.62 91 MET A N 1
ATOM 689 C CA . MET A 1 91 ? -5.848 6.839 15.122 1.00 88.62 91 MET A CA 1
ATOM 690 C C . MET A 1 91 ? -7.156 7.356 14.513 1.00 88.62 91 MET A C 1
ATOM 692 O O . MET A 1 91 ? -8.183 7.399 15.186 1.00 88.62 91 MET A O 1
ATOM 696 N N . ARG A 1 92 ? -7.147 7.717 13.227 1.00 85.50 92 ARG A N 1
ATOM 697 C CA . ARG A 1 92 ? -8.343 8.227 12.534 1.00 85.50 92 ARG A CA 1
ATOM 698 C C . ARG A 1 92 ? -9.370 7.135 12.260 1.00 85.50 92 ARG A C 1
ATOM 700 O O . ARG A 1 92 ? -10.574 7.395 12.312 1.00 85.50 92 ARG A O 1
ATOM 707 N N . HIS A 1 93 ? -8.893 5.915 12.021 1.00 81.69 93 HIS A N 1
ATOM 708 C CA . HIS A 1 93 ? -9.735 4.734 11.901 1.00 81.69 93 HIS A CA 1
ATOM 709 C C . HIS A 1 93 ? -10.446 4.404 13.217 1.00 81.69 93 HIS A C 1
ATOM 711 O O . HIS A 1 93 ? -11.660 4.199 13.244 1.00 81.69 93 HIS A O 1
ATOM 717 N N . GLU A 1 94 ? -9.716 4.419 14.332 1.00 88.81 94 GLU A N 1
ATOM 71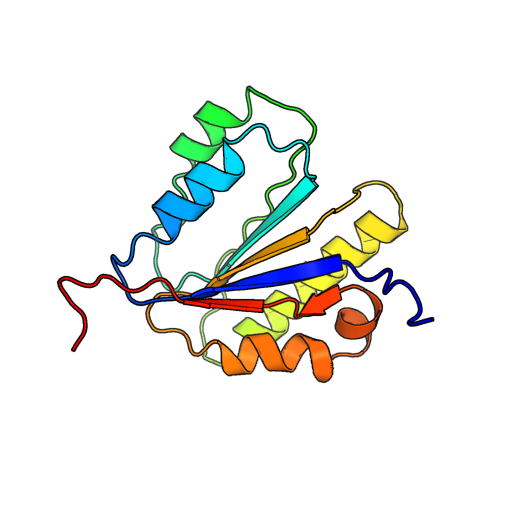8 C CA . GLU A 1 94 ? -10.268 4.201 15.673 1.00 88.81 94 GLU A CA 1
ATOM 719 C C . GLU A 1 94 ? -11.262 5.304 16.075 1.00 88.81 94 GLU A C 1
ATOM 721 O O . GLU A 1 94 ? -12.334 5.011 16.612 1.00 88.81 94 GLU A O 1
ATOM 726 N N . ALA A 1 95 ? -10.965 6.561 15.730 1.00 88.31 95 ALA A N 1
ATOM 727 C CA . ALA A 1 95 ? -11.853 7.704 15.942 1.00 88.31 95 ALA A CA 1
ATOM 728 C C . ALA A 1 95 ? -13.118 7.690 15.058 1.00 88.31 95 ALA A C 1
ATOM 730 O O . ALA A 1 95 ? -14.000 8.530 15.243 1.00 88.31 95 ALA A O 1
ATOM 731 N N . LYS A 1 96 ? -13.242 6.734 14.122 1.00 86.75 96 LYS A N 1
ATOM 732 C CA . LYS A 1 96 ? -14.326 6.635 13.123 1.00 86.75 96 LYS A CA 1
ATOM 733 C C . LYS A 1 96 ? -14.438 7.856 12.204 1.00 86.75 96 LYS A C 1
ATOM 735 O O . LYS A 1 96 ? -15.487 8.085 11.605 1.00 86.75 96 LYS A O 1
ATOM 740 N N . GLU A 1 97 ? -13.362 8.626 12.085 1.00 82.44 97 GLU A N 1
ATOM 741 C CA . GLU A 1 97 ? -13.245 9.744 11.142 1.00 82.44 97 GLU A CA 1
ATOM 742 C C . GLU A 1 97 ? -12.943 9.241 9.727 1.00 82.44 97 GLU A C 1
ATOM 744 O O . GLU A 1 97 ? -13.291 9.887 8.742 1.00 82.44 97 GLU A O 1
ATOM 749 N N . LEU A 1 98 ? -12.313 8.068 9.641 1.00 75.81 98 LEU A N 1
ATOM 750 C CA . LEU A 1 98 ? -11.963 7.363 8.417 1.00 75.81 98 LEU A CA 1
ATOM 751 C C . LEU A 1 98 ? -12.300 5.879 8.598 1.00 75.81 98 LEU A C 1
ATOM 753 O O . LEU A 1 98 ? -12.096 5.322 9.667 1.00 75.81 98 LEU A O 1
ATOM 757 N N . GLN A 1 99 ? -12.798 5.213 7.562 1.00 81.88 99 GLN A N 1
ATOM 758 C CA . GLN A 1 99 ? -12.964 3.759 7.564 1.00 81.88 99 GLN A CA 1
ATOM 759 C C . GLN A 1 99 ? -12.277 3.213 6.319 1.00 81.88 99 GLN A C 1
ATOM 761 O O . GLN A 1 99 ? -12.591 3.674 5.226 1.00 81.88 99 GLN A O 1
ATOM 766 N N . LEU A 1 100 ? -11.344 2.275 6.487 1.00 83.81 100 LEU A N 1
ATOM 767 C CA . LEU A 1 100 ? -10.523 1.753 5.397 1.00 83.81 100 LEU A CA 1
ATOM 768 C C . LEU A 1 100 ? -10.865 0.296 5.111 1.00 83.81 100 LEU A C 1
ATOM 770 O O . LEU A 1 100 ? -10.903 -0.534 6.016 1.00 83.81 100 LEU A O 1
ATOM 774 N N . ASP A 1 101 ? -11.053 -0.010 3.832 1.00 88.38 101 ASP A N 1
ATOM 775 C CA . ASP A 1 101 ? -11.163 -1.377 3.326 1.00 88.38 101 ASP A CA 1
ATOM 776 C C . ASP A 1 101 ? -9.789 -1.980 2.995 1.00 88.38 101 ASP A C 1
ATOM 778 O O . ASP A 1 101 ? -9.662 -3.201 2.905 1.00 88.38 101 ASP A O 1
ATOM 782 N N . GLY A 1 102 ? -8.764 -1.144 2.808 1.00 90.50 102 GLY A N 1
ATOM 783 C CA . GLY A 1 102 ? -7.404 -1.584 2.509 1.00 90.50 102 GLY A CA 1
ATOM 784 C C . GLY A 1 102 ? -6.406 -0.436 2.372 1.00 90.50 102 GLY A C 1
ATOM 785 O O . GLY A 1 102 ? -6.783 0.730 2.245 1.00 90.50 102 GLY A O 1
ATOM 786 N N . ILE A 1 103 ? -5.121 -0.785 2.399 1.00 90.50 103 ILE A N 1
ATOM 787 C CA . ILE A 1 103 ? -3.998 0.131 2.172 1.00 90.50 103 ILE A CA 1
ATOM 788 C C . ILE A 1 103 ? -3.150 -0.414 1.021 1.00 90.50 103 ILE A C 1
ATOM 790 O O . ILE A 1 103 ? -2.853 -1.610 0.976 1.00 90.50 103 ILE A O 1
ATOM 794 N N . ILE A 1 104 ? -2.731 0.456 0.107 1.00 89.88 104 ILE A N 1
ATOM 795 C CA . ILE A 1 104 ? -1.754 0.136 -0.935 1.00 89.88 104 ILE A CA 1
ATOM 796 C C . ILE A 1 104 ? -0.487 0.940 -0.666 1.00 89.88 104 ILE A C 1
ATOM 798 O O . ILE A 1 104 ? -0.548 2.156 -0.527 1.00 89.88 104 ILE A O 1
ATOM 802 N N . ILE A 1 105 ? 0.656 0.265 -0.592 1.00 89.75 105 ILE A N 1
ATOM 803 C CA . ILE A 1 105 ? 1.968 0.904 -0.459 1.00 89.75 105 ILE A CA 1
ATOM 804 C C . ILE A 1 105 ? 2.711 0.729 -1.777 1.00 89.75 105 ILE A C 1
ATOM 806 O O . ILE A 1 105 ? 3.065 -0.397 -2.123 1.00 89.75 105 ILE A O 1
ATOM 810 N N . GLU A 1 106 ? 2.982 1.813 -2.496 1.00 86.38 106 GLU A N 1
ATOM 811 C CA . GLU A 1 106 ? 3.909 1.779 -3.625 1.00 86.38 106 GLU A CA 1
ATOM 812 C C . GLU A 1 106 ? 5.345 1.898 -3.128 1.00 86.38 106 GLU A C 1
ATOM 814 O O . GLU A 1 106 ? 5.690 2.820 -2.391 1.00 86.38 106 GLU A O 1
ATOM 819 N N . THR A 1 107 ? 6.209 0.986 -3.564 1.00 82.75 107 THR A N 1
ATOM 820 C CA . THR A 1 107 ? 7.658 1.106 -3.377 1.00 82.75 107 THR A CA 1
ATOM 821 C C . THR A 1 107 ? 8.312 1.625 -4.651 1.00 82.75 107 THR A C 1
ATOM 823 O O . THR A 1 107 ? 7.929 1.191 -5.742 1.00 82.75 107 THR A O 1
ATOM 826 N N . THR A 1 108 ? 9.380 2.424 -4.538 1.00 75.00 108 THR A N 1
ATOM 827 C CA . THR A 1 108 ? 10.212 2.749 -5.712 1.00 75.00 108 THR A CA 1
ATOM 828 C C . THR A 1 108 ? 10.634 1.502 -6.478 1.00 75.00 108 THR A C 1
ATOM 830 O O . THR A 1 108 ? 10.780 0.416 -5.911 1.00 75.00 108 THR A O 1
ATOM 833 N N . GLY A 1 109 ? 10.927 1.665 -7.769 1.00 74.31 109 GLY A N 1
ATOM 834 C CA . GLY A 1 109 ? 11.369 0.537 -8.585 1.00 74.31 109 GLY A CA 1
ATOM 835 C C . GLY A 1 109 ? 12.733 -0.055 -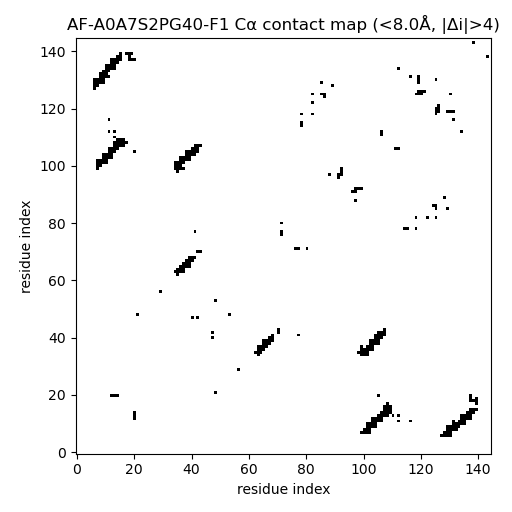8.221 1.00 74.31 109 GLY A C 1
ATOM 836 O O . GLY A 1 109 ? 13.106 -1.069 -8.801 1.00 74.31 109 GLY A O 1
ATOM 837 N N . MET A 1 110 ? 13.450 0.546 -7.267 1.00 72.50 110 MET A N 1
ATOM 838 C CA . MET A 1 110 ? 14.719 0.042 -6.729 1.00 72.50 110 MET A CA 1
ATOM 839 C C . MET A 1 110 ? 14.633 -0.327 -5.241 1.00 72.50 110 MET A C 1
ATOM 841 O O . MET A 1 110 ? 15.628 -0.772 -4.670 1.00 72.50 110 MET A O 1
ATOM 845 N N . ALA A 1 111 ? 13.493 -0.097 -4.585 1.00 75.88 111 ALA A N 1
ATOM 846 C CA . ALA A 1 111 ? 13.344 -0.351 -3.161 1.00 75.88 111 ALA A CA 1
ATOM 847 C C . ALA A 1 111 ? 13.172 -1.848 -2.896 1.00 75.88 111 ALA A C 1
ATOM 849 O O . ALA A 1 111 ? 12.369 -2.524 -3.537 1.00 75.88 111 ALA A O 1
ATOM 850 N N . ASP A 1 112 ? 13.901 -2.349 -1.901 1.00 81.31 112 ASP A N 1
ATOM 851 C CA . ASP A 1 112 ? 13.665 -3.679 -1.353 1.00 81.31 112 ASP A CA 1
ATOM 852 C C . ASP A 1 112 ? 12.314 -3.681 -0.600 1.00 81.31 112 ASP A C 1
ATOM 854 O O . ASP A 1 112 ? 12.138 -2.880 0.327 1.00 81.31 112 ASP A O 1
ATOM 858 N N . PRO A 1 113 ? 11.344 -4.544 -0.962 1.00 85.00 113 PRO A N 1
ATOM 859 C CA . PRO A 1 113 ? 10.077 -4.648 -0.242 1.00 85.00 113 PRO A CA 1
ATOM 860 C C . PRO A 1 113 ? 10.218 -5.329 1.131 1.00 85.00 113 PRO A C 1
ATOM 862 O O . PRO A 1 113 ? 9.311 -5.214 1.961 1.00 85.00 113 PRO A O 1
ATOM 865 N N . ALA A 1 114 ? 11.323 -6.028 1.421 1.00 87.88 114 ALA A N 1
ATOM 866 C CA . ALA A 1 114 ? 11.474 -6.791 2.661 1.00 87.88 114 ALA A CA 1
ATOM 867 C C . ALA A 1 114 ? 11.465 -5.917 3.935 1.00 87.88 114 ALA A C 1
ATOM 869 O O . ALA A 1 114 ? 10.727 -6.256 4.864 1.00 87.88 114 ALA A O 1
ATOM 870 N N . PRO A 1 115 ? 12.183 -4.775 4.019 1.00 85.38 115 PRO A N 1
ATOM 871 C CA . PRO A 1 115 ? 12.079 -3.859 5.157 1.00 85.38 115 PRO A CA 1
ATOM 872 C C . PRO A 1 115 ? 10.666 -3.323 5.411 1.00 85.38 115 PRO A C 1
ATOM 874 O O . PRO A 1 115 ? 10.318 -3.083 6.566 1.00 85.38 115 PRO A O 1
ATOM 877 N N . ILE A 1 116 ? 9.862 -3.143 4.359 1.00 87.50 116 ILE A N 1
ATOM 878 C CA . ILE A 1 116 ? 8.463 -2.705 4.463 1.00 87.50 116 ILE A CA 1
ATOM 879 C C . ILE A 1 116 ? 7.617 -3.845 5.023 1.00 87.50 116 ILE A C 1
ATOM 881 O O . ILE A 1 116 ? 6.938 -3.655 6.029 1.00 87.50 116 ILE A O 1
ATOM 885 N N . ALA A 1 117 ? 7.735 -5.044 4.450 1.00 90.56 117 ALA A N 1
ATOM 886 C CA . ALA A 1 117 ? 7.028 -6.234 4.914 1.00 90.56 117 ALA A CA 1
ATOM 887 C C . ALA A 1 117 ? 7.309 -6.548 6.394 1.00 90.56 117 ALA A C 1
ATOM 889 O O . ALA A 1 117 ? 6.386 -6.848 7.146 1.00 90.56 117 ALA A O 1
ATOM 890 N N . GLN A 1 118 ? 8.565 -6.415 6.836 1.00 89.69 118 GLN A N 1
ATOM 891 C CA . GLN A 1 118 ? 8.966 -6.622 8.234 1.00 89.69 118 GLN A CA 1
ATOM 892 C C . GLN A 1 118 ? 8.241 -5.694 9.218 1.00 89.69 118 GLN A C 1
ATOM 894 O O . GLN A 1 118 ? 8.009 -6.087 10.359 1.00 89.69 118 GLN A O 1
ATOM 899 N N . THR A 1 119 ? 7.853 -4.489 8.793 1.00 89.31 119 THR A N 1
ATOM 900 C CA . THR A 1 119 ? 7.175 -3.499 9.648 1.00 89.31 119 THR A CA 1
ATOM 901 C C . THR A 1 119 ? 5.895 -4.064 10.263 1.00 89.31 119 THR A C 1
ATOM 903 O O . THR A 1 119 ? 5.646 -3.862 11.446 1.00 89.31 119 THR A O 1
ATOM 906 N N . PHE A 1 120 ? 5.144 -4.857 9.494 1.00 92.25 120 PHE A N 1
ATOM 907 C CA . PHE A 1 120 ? 3.871 -5.453 9.914 1.00 92.25 120 PHE A CA 1
ATOM 908 C C . PHE A 1 120 ? 4.004 -6.569 10.958 1.00 92.25 120 PHE A C 1
ATOM 910 O O . PHE A 1 120 ? 2.997 -6.995 11.512 1.00 92.25 120 PHE A O 1
ATOM 917 N N . PHE A 1 121 ? 5.226 -7.042 11.217 1.00 89.88 121 PHE A N 1
ATOM 918 C CA . PHE A 1 121 ? 5.514 -8.092 12.201 1.00 89.88 121 PHE A CA 1
ATOM 919 C C . PHE A 1 121 ? 6.397 -7.609 13.355 1.00 89.88 121 PHE A C 1
ATOM 921 O O . PHE A 1 121 ? 6.523 -8.297 14.363 1.00 89.88 121 PHE A O 1
ATOM 928 N N . MET A 1 122 ? 7.084 -6.476 13.186 1.00 88.94 122 MET A N 1
ATOM 929 C CA . MET A 1 122 ? 8.062 -5.977 14.157 1.00 88.94 122 MET A CA 1
ATOM 930 C C . MET A 1 122 ? 7.552 -4.792 14.978 1.00 88.94 122 MET A C 1
ATOM 932 O O . MET A 1 122 ? 8.102 -4.543 16.049 1.00 88.94 122 MET A O 1
ATOM 936 N N . ASP A 1 123 ? 6.544 -4.060 14.497 1.00 91.50 123 ASP A N 1
ATOM 937 C CA . ASP A 1 123 ? 5.944 -2.941 15.223 1.00 91.50 123 ASP A CA 1
ATOM 938 C C . ASP A 1 123 ? 4.559 -3.337 15.776 1.00 91.50 123 ASP A C 1
ATOM 940 O O . ASP A 1 123 ? 3.627 -3.530 14.992 1.00 91.50 123 ASP A O 1
ATOM 944 N N . PRO A 1 124 ? 4.388 -3.447 17.110 1.00 91.94 124 PRO A N 1
ATOM 945 C CA . PRO A 1 124 ? 3.124 -3.879 17.710 1.00 91.94 124 PRO A CA 1
ATOM 946 C C . PRO A 1 124 ? 1.938 -2.952 17.427 1.00 91.94 124 PRO A C 1
ATOM 948 O O . PRO A 1 124 ? 0.797 -3.411 17.390 1.00 91.94 124 PRO A O 1
ATOM 951 N N . ALA A 1 125 ? 2.179 -1.648 17.247 1.00 90.56 125 ALA A N 1
ATOM 952 C CA . ALA A 1 125 ? 1.110 -0.696 16.954 1.00 90.56 125 ALA A CA 1
ATOM 953 C C . ALA A 1 125 ? 0.621 -0.864 15.512 1.00 90.56 125 ALA A C 1
ATOM 955 O O . ALA A 1 125 ? -0.584 -0.827 15.260 1.00 90.56 125 ALA A O 1
ATOM 956 N N . VAL A 1 126 ? 1.542 -1.108 14.575 1.00 92.75 126 VAL A N 1
ATOM 957 C CA . VAL A 1 126 ? 1.189 -1.461 13.196 1.00 92.75 126 VAL A CA 1
ATOM 958 C C . VAL A 1 126 ? 0.488 -2.815 13.150 1.00 92.75 126 VAL A C 1
ATOM 960 O O . VAL A 1 126 ? -0.578 -2.903 12.550 1.00 92.75 126 VAL A O 1
ATOM 963 N N . GLU A 1 127 ? 1.030 -3.842 13.809 1.00 94.56 127 GLU A N 1
ATOM 964 C CA . GLU A 1 127 ? 0.465 -5.199 13.811 1.00 94.56 127 GLU A CA 1
ATOM 965 C C . GLU A 1 127 ? -0.964 -5.242 14.369 1.00 94.56 127 GLU A C 1
ATOM 967 O O . GLU A 1 127 ? -1.780 -6.030 13.891 1.00 94.56 127 GLU A O 1
ATOM 972 N N . ALA A 1 128 ? -1.285 -4.400 15.358 1.00 94.38 128 ALA A N 1
ATOM 973 C CA . ALA A 1 128 ? -2.627 -4.301 15.928 1.00 94.38 128 ALA A CA 1
ATOM 974 C C . ALA A 1 128 ? -3.649 -3.668 14.966 1.00 94.38 128 ALA A C 1
ATOM 976 O O . ALA A 1 128 ? -4.838 -3.981 15.038 1.00 94.38 128 ALA A O 1
ATOM 977 N N . PHE A 1 129 ? -3.203 -2.786 14.068 1.00 94.88 129 PHE A N 1
ATOM 978 C CA . PHE A 1 129 ? -4.066 -2.036 13.154 1.00 94.88 129 PHE A CA 1
ATOM 979 C C . PHE A 1 129 ? -4.173 -2.673 11.764 1.00 94.88 129 PHE A C 1
ATOM 981 O O . PHE A 1 129 ? -5.266 -2.776 11.203 1.00 94.88 129 PHE A O 1
ATOM 988 N N . ALA A 1 130 ? -3.047 -3.097 11.198 1.00 95.12 130 ALA A N 1
ATOM 989 C CA . ALA A 1 130 ? -2.915 -3.483 9.803 1.00 95.12 130 ALA A CA 1
ATOM 990 C C . ALA A 1 130 ? -2.135 -4.796 9.658 1.00 95.12 130 ALA A C 1
ATOM 992 O O . ALA A 1 130 ? -1.265 -5.122 10.465 1.00 95.12 130 ALA A O 1
ATOM 993 N N . ARG A 1 131 ? -2.427 -5.555 8.600 1.00 96.00 131 ARG A N 1
ATOM 994 C CA . ARG A 1 131 ? -1.707 -6.791 8.258 1.00 96.00 131 ARG A CA 1
ATOM 995 C C . ARG A 1 131 ? -1.178 -6.722 6.836 1.00 96.00 131 ARG A C 1
ATOM 997 O O . ARG A 1 131 ? -1.864 -6.215 5.952 1.00 96.00 131 ARG A O 1
ATOM 1004 N N . LEU A 1 132 ? -0.009 -7.304 6.595 1.00 95.88 132 LEU A N 1
ATOM 1005 C CA . LEU A 1 132 ? 0.458 -7.525 5.231 1.00 95.88 132 LEU A CA 1
ATOM 1006 C C . LEU A 1 132 ? -0.412 -8.602 4.562 1.00 95.88 132 LEU A C 1
ATOM 1008 O O . LEU A 1 132 ? -0.413 -9.752 4.995 1.00 95.88 132 LEU A O 1
ATOM 1012 N N . ASP A 1 133 ? -1.148 -8.215 3.525 1.00 96.69 133 ASP A N 1
ATOM 1013 C CA . ASP A 1 133 ? -2.021 -9.087 2.733 1.00 96.69 133 ASP A CA 1
ATOM 1014 C C . ASP A 1 133 ? -1.275 -9.680 1.530 1.00 96.69 133 ASP A C 1
ATOM 1016 O O . ASP A 1 133 ? -1.395 -10.869 1.237 1.00 96.69 133 ASP A O 1
ATOM 1020 N N . GLY A 1 134 ? -0.427 -8.878 0.874 1.00 95.31 134 GLY A N 1
ATOM 1021 C CA . GLY A 1 134 ? 0.350 -9.344 -0.271 1.00 95.31 134 GLY A CA 1
ATOM 1022 C C . GLY A 1 134 ? 1.482 -8.417 -0.705 1.00 95.31 134 GLY A C 1
ATOM 1023 O O . GLY A 1 134 ? 1.446 -7.206 -0.496 1.00 95.31 134 GLY A O 1
ATOM 1024 N N . LEU A 1 135 ? 2.485 -9.018 -1.349 1.00 94.19 135 LEU A N 1
ATOM 1025 C CA . LEU A 1 135 ? 3.516 -8.335 -2.131 1.00 94.19 135 LEU A CA 1
ATOM 1026 C C . LEU A 1 135 ? 3.211 -8.592 -3.614 1.00 94.19 135 LEU A C 1
ATOM 1028 O O . LEU A 1 135 ? 3.248 -9.739 -4.060 1.00 94.19 135 LEU A O 1
ATOM 1032 N N . VAL A 1 136 ? 2.892 -7.544 -4.368 1.00 95.50 136 VAL A N 1
ATOM 1033 C CA . VAL A 1 136 ? 2.534 -7.621 -5.789 1.00 95.50 136 VAL A CA 1
ATOM 1034 C C . VAL A 1 136 ? 3.641 -6.984 -6.615 1.00 95.50 136 VAL A C 1
ATOM 1036 O O . VAL A 1 136 ? 3.868 -5.780 -6.532 1.00 95.50 136 VAL A O 1
ATOM 1039 N N . THR A 1 137 ? 4.315 -7.790 -7.436 1.00 93.81 137 THR A N 1
ATOM 1040 C CA . THR A 1 137 ? 5.401 -7.323 -8.306 1.00 93.81 137 THR A CA 1
ATOM 1041 C C . THR A 1 137 ? 4.907 -7.146 -9.736 1.00 93.81 137 THR A C 1
ATOM 1043 O O . THR A 1 137 ? 4.517 -8.113 -10.390 1.00 93.81 137 THR A O 1
ATOM 1046 N N . LEU A 1 138 ? 4.974 -5.919 -10.246 1.00 93.75 138 LEU A N 1
ATOM 1047 C CA . LEU A 1 138 ? 4.755 -5.614 -11.656 1.00 93.75 138 LEU A CA 1
ATOM 1048 C C . LEU A 1 138 ? 6.053 -5.790 -12.428 1.00 93.75 138 LEU A C 1
ATOM 1050 O O . LEU A 1 138 ? 7.075 -5.177 -12.109 1.00 93.75 138 LEU A O 1
ATOM 1054 N N . VAL A 1 139 ? 5.982 -6.603 -13.474 1.00 93.19 139 VAL A N 1
ATOM 1055 C CA . VAL A 1 139 ? 7.121 -6.944 -14.319 1.00 93.19 139 VAL A CA 1
ATOM 1056 C C . VAL A 1 139 ? 6.801 -6.562 -15.755 1.00 93.19 139 VAL A C 1
ATOM 1058 O O . VAL A 1 139 ? 5.808 -7.021 -16.320 1.00 93.19 139 VAL A O 1
ATOM 1061 N N . ASP A 1 140 ? 7.659 -5.737 -16.348 1.00 92.94 140 ASP A N 1
ATOM 1062 C CA . ASP A 1 140 ? 7.612 -5.479 -17.781 1.00 92.94 140 ASP A CA 1
ATOM 1063 C C . ASP A 1 140 ? 8.287 -6.637 -18.522 1.00 92.94 140 ASP A C 1
ATOM 1065 O O . ASP A 1 140 ? 9.511 -6.764 -18.526 1.00 92.94 140 ASP A O 1
ATOM 1069 N N . ALA A 1 141 ? 7.479 -7.476 -19.170 1.00 93.94 141 ALA A N 1
ATOM 1070 C CA . ALA A 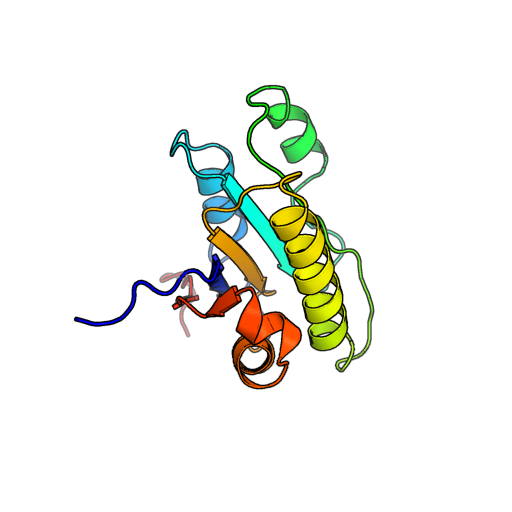1 141 ? 7.953 -8.638 -19.915 1.00 93.94 141 ALA A CA 1
ATOM 1071 C C . ALA A 1 141 ? 8.924 -8.287 -21.057 1.00 93.94 141 ALA A C 1
ATOM 1073 O O . ALA A 1 141 ? 9.687 -9.149 -21.486 1.00 93.94 141 ALA A O 1
ATOM 1074 N N . LYS A 1 142 ? 8.910 -7.048 -21.565 1.00 92.56 142 LYS A N 1
ATOM 1075 C CA . LYS A 1 142 ? 9.847 -6.603 -22.602 1.00 92.56 142 LYS A CA 1
ATOM 1076 C C . LYS A 1 142 ? 11.254 -6.359 -22.051 1.00 92.56 142 LYS A C 1
ATOM 1078 O O . LYS A 1 142 ? 12.214 -6.503 -22.801 1.00 92.56 142 LYS A O 1
ATOM 1083 N N . HIS A 1 143 ? 11.365 -5.973 -20.782 1.00 87.94 143 HIS A N 1
ATOM 1084 C CA . HIS A 1 143 ? 12.617 -5.548 -20.148 1.00 87.94 143 HIS A CA 1
ATOM 1085 C C . HIS A 1 143 ? 13.002 -6.441 -18.956 1.00 87.94 143 HIS A C 1
ATOM 1087 O O . HIS A 1 143 ? 13.742 -6.006 -18.078 1.00 87.94 143 HIS A O 1
ATOM 1093 N N . ILE A 1 144 ? 12.472 -7.669 -18.897 1.00 80.69 144 ILE A N 1
ATOM 1094 C CA . ILE A 1 144 ? 12.827 -8.648 -17.868 1.00 80.69 144 ILE A CA 1
ATOM 1095 C C . ILE A 1 144 ? 14.194 -9.267 -18.211 1.00 80.69 144 ILE A C 1
ATOM 1097 O O . ILE A 1 144 ? 14.319 -9.995 -19.196 1.00 80.69 144 ILE A O 1
ATOM 1101 N N . GLU A 1 145 ? 15.213 -8.948 -17.413 1.00 63.09 145 GLU A N 1
ATOM 1102 C CA . GLU A 1 145 ? 16.565 -9.530 -17.478 1.00 63.09 145 GLU A CA 1
ATOM 1103 C C . GLU A 1 145 ? 16.974 -10.112 -16.121 1.00 63.09 145 GLU A C 1
ATOM 1105 O O . GLU A 1 145 ? 16.663 -9.480 -15.083 1.00 63.09 145 GLU A O 1
#

pLDDT: mean 74.15, std 21.32, range [28.34, 96.69]

Solvent-accessible surface area (backbone atoms only — not comparable to full-atom values): 8766 Å² total; per-residue (Å²): 129,83,77,79,78,83,45,34,40,26,36,38,40,37,34,46,78,87,32,46,64,70,61,51,51,52,51,58,77,71,49,92,73,90,65,25,46,36,49,39,52,47,68,89,70,97,75,67,86,51,68,68,61,53,64,67,46,66,82,63,67,98,68,64,57,80,53,86,62,84,83,66,88,62,103,72,36,64,58,55,52,49,49,54,51,52,50,53,51,41,54,37,40,75,70,66,78,41,73,67,68,28,35,40,35,39,44,33,43,82,56,71,62,62,69,60,59,46,42,41,77,72,35,72,72,45,43,69,42,30,37,79,68,46,81,45,73,39,72,41,83,91,75,69,126

InterPro domains:
  IPR003495 CobW/HypB/UreG, nucleotide-binding domain [PF02492] (9-144)
  IPR027417 P-loop containing nucleoside triphosphate hydrolase [G3DSA:3.40.50.300] (5-145)
  IPR027417 P-loop containing nucleoside triphosphate hydrolase [SSF52540] (7-144)
  IPR051316 Zinc-regulated GTPase metalloprotein activator [PTHR13748] (3-144)

Organism: NCBI:txid1333877

Radius of gyration: 15.37 Å; Cα contacts (8 Å, |Δi|>4): 191; chains: 1; bounding box: 36×39×40 Å

Nearest PDB structures (foldseek):
  4hi0-assembly1_F  TM=5.925E-01  e=1.654E-03  Helicobacter pylori 26695
  6zyx-assembly1_Y  TM=6.379E-01  e=1.685E-02  Tetrahymena thermophila CU428
  6zyw-assembly1_Y  TM=6.379E-01  e=1.685E-02  Tetrahymena thermophila SB210
  1g5r-assembly1_A  TM=4.564E-01  e=3.824E-03  Salmonella enterica subsp. enterica serovar Typhimurium
  8xj3-assembly1_B  TM=4.137E-01  e=1.073E-02  Akkermansia muciniphila

Foldseek 3Di:
DPPPPPAAEEEEEEEAPPLCSLVVVLVVVQDPPVFAEEEEEDDPDDDDPPPVSVVVRVVPDPRYDYDYDDDDDDPPCSLVSVVVVLLVVQVCCVVVVHPGNHYYYYDYNPDDCVSVQVSCVPPPSNVSHYHHPYYHYRYDPVPDD

Sequence (145 aa):
MAESDTRVPVTVLTGFLGSGKTTLLNHILIAQHGKKLAVIENEFGDVGIDDELLKKNTKVQMDEEIIEMMNGCMCCTVRQDLIVVLQKLAMRHEAKELQLDGIIIETTGMADPAPIAQTFFMDPAVEAFARLDGLVTLVDAKHIE

Secondary structure (DSSP, 8-state):
------SEEEEEEE--TTSSHHHHHHHHHHS-----EEEEEE-SSS--S-HHHHHHHTTS-SS----------STTHHHHHHHHHHHHHHHHHHTTS---SEEEEEEPTT--SHHHHHHHHH-HHHHHHEEEEEEEE---TTS--